Protein AF-A0A967X881-F1 (afdb_monomer)

Solvent-accessible surface area (backbone atoms only — not comparable to full-atom values): 5349 Å² total; per-residue (Å²): 136,89,63,53,62,43,77,44,70,56,95,96,40,73,78,41,50,44,53,34,76,34,79,92,74,33,35,78,50,73,54,66,72,71,40,60,51,51,58,61,81,73,37,93,83,56,82,87,70,42,69,39,71,47,94,89,68,47,78,39,86,37,60,61,69,61,42,51,50,57,51,50,54,54,52,49,55,47,34,76,74,68,51,93,120

Sequence (85 aa):
NGCNVHLGVANNKVYRYVPRRNDAVNETWICDAGRLSYAEIGAPHRLDQALVRGELGVLEDAPLPAALDAAAERLRALLDTHGAG

pLDDT: mean 95.03, std 5.26, range [64.19, 98.12]

Foldseek 3Di:
DPFDWDFDDDPNATDWTAGDADPVHAHRDDDPCVTVCSVVVVDPPDDPFDWDQDPVRDTDGDHPVVNVVVVVVVVVVCCVVPNPD

Mean predicted aligned error: 4.64 Å

Secondary structure (DSSP, 8-state):
----EEEEEETTEEEEEEEPPBTTTTBT---HHHHHGGGGGG-TTS--SEEEE-TTS-EEEE-HHHHHHHHHHHHHHHHHHH---

Nearest PDB structures (foldseek):
  6zjn-assembly1_3  TM=8.271E-01  e=1.830E-03  Thermus thermophilus
  8e9h-assembly1_G  TM=9.019E-01  e=1.107E-02  Mycolicibacterium smegmatis MC2 155
  2jiq-assembly1_A  TM=8.281E-01  e=8.027E-03  Desulfovibrio desulfuricans
  6yj4-assembly1_G  TM=8.560E-01  e=2.903E-02  Yarrowia lipolytica
  6zjy-assembly1_3  TM=8.656E-01  e=2.723E-02  Thermus thermophilus

Radius of gyration: 20.23 Å; Cα contacts (8 Å, |Δi|>4): 94; chains: 1; bounding box: 48×25×47 Å

Structure (mmCIF, N/CA/C/O backbone):
data_AF-A0A967X881-F1
#
_entry.id   AF-A0A967X881-F1
#
loop_
_atom_site.group_PDB
_atom_site.id
_atom_site.type_symbol
_atom_site.label_atom_id
_atom_site.label_alt_id
_atom_site.label_comp_id
_atom_site.label_asym_id
_atom_site.label_entity_id
_atom_site.label_seq_id
_atom_site.pdbx_PDB_ins_code
_atom_site.Cartn_x
_atom_site.Cartn_y
_atom_site.Cartn_z
_atom_site.occupancy
_atom_site.B_iso_or_equiv
_atom_site.auth_seq_id
_atom_site.auth_comp_id
_atom_site.auth_asym_id
_atom_site.auth_atom_id
_atom_site.pdbx_PDB_model_num
ATOM 1 N N . ASN A 1 1 ? -6.230 -1.107 -11.340 1.00 64.19 1 ASN A N 1
ATOM 2 C CA . ASN A 1 1 ? -5.391 -1.491 -12.499 1.00 64.19 1 ASN A CA 1
ATOM 3 C C . ASN A 1 1 ? -4.635 -2.763 -12.162 1.00 64.19 1 ASN A C 1
ATOM 5 O O . ASN A 1 1 ? -3.810 -2.729 -11.264 1.00 64.19 1 ASN A O 1
ATOM 9 N N . GLY A 1 2 ? -4.966 -3.884 -12.806 1.00 90.62 2 GLY A N 1
ATOM 10 C CA . GLY A 1 2 ? -4.402 -5.211 -12.510 1.00 90.62 2 GLY A CA 1
ATOM 11 C C . GLY A 1 2 ? -3.217 -5.598 -13.399 1.00 90.62 2 GLY A C 1
ATOM 12 O O . GLY A 1 2 ? -3.095 -6.763 -13.747 1.00 90.62 2 GLY A O 1
ATOM 13 N N . CYS A 1 3 ? -2.400 -4.635 -13.840 1.00 96.31 3 CYS A N 1
ATOM 14 C CA . CYS A 1 3 ? -1.299 -4.909 -14.768 1.00 96.31 3 CYS A CA 1
ATOM 15 C C . CYS A 1 3 ? -0.175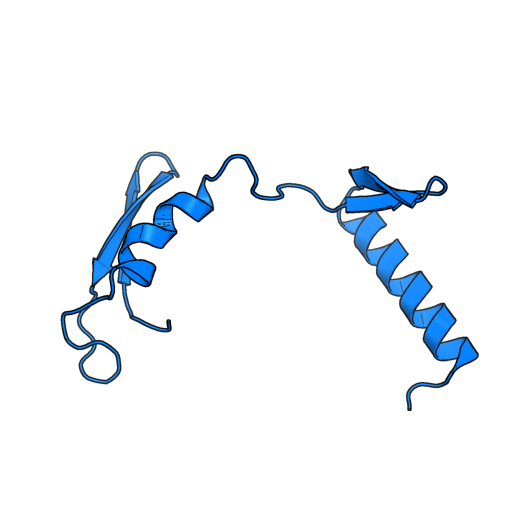 -5.696 -14.084 1.00 96.31 3 CYS A C 1
ATOM 17 O O . CYS A 1 3 ? 0.178 -5.417 -12.937 1.00 96.31 3 CYS A O 1
ATOM 19 N N . ASN A 1 4 ? 0.459 -6.609 -14.818 1.00 97.19 4 ASN A N 1
ATOM 20 C CA . ASN A 1 4 ? 1.616 -7.331 -14.312 1.00 97.19 4 ASN A CA 1
ATOM 21 C C . ASN A 1 4 ? 2.864 -6.447 -14.421 1.00 97.19 4 ASN A C 1
ATOM 23 O O . ASN A 1 4 ? 3.177 -5.909 -15.485 1.00 97.19 4 ASN A O 1
ATOM 27 N N . VAL A 1 5 ? 3.617 -6.329 -13.327 1.00 97.31 5 VAL A N 1
ATOM 28 C CA . VAL A 1 5 ? 4.792 -5.451 -13.240 1.00 97.31 5 VAL A CA 1
ATOM 29 C C . VAL A 1 5 ? 6.001 -6.164 -12.643 1.00 97.31 5 VAL A C 1
ATOM 31 O O . VAL A 1 5 ? 5.862 -7.127 -11.891 1.00 97.31 5 VAL A O 1
ATOM 34 N N . HIS A 1 6 ? 7.194 -5.664 -12.956 1.00 97.56 6 HIS A N 1
ATOM 35 C CA . HIS A 1 6 ? 8.394 -5.902 -12.157 1.00 97.56 6 HIS A CA 1
ATOM 36 C C . HIS A 1 6 ? 8.677 -4.683 -11.277 1.00 97.56 6 HIS A C 1
ATOM 38 O O . HIS A 1 6 ? 8.516 -3.538 -11.713 1.00 97.56 6 HIS A O 1
ATOM 44 N N . LEU A 1 7 ? 9.133 -4.934 -10.049 1.00 97.62 7 LEU A N 1
ATOM 45 C CA . LEU A 1 7 ? 9.513 -3.895 -9.097 1.00 97.62 7 LEU A CA 1
ATOM 46 C C . LEU A 1 7 ? 11.026 -3.680 -9.149 1.00 97.62 7 LEU A C 1
ATOM 48 O O . LEU A 1 7 ? 11.800 -4.620 -8.982 1.00 97.62 7 LEU A O 1
ATOM 52 N N . GLY A 1 8 ? 11.448 -2.431 -9.344 1.00 98.12 8 GLY A N 1
ATOM 53 C CA . GLY A 1 8 ? 12.831 -2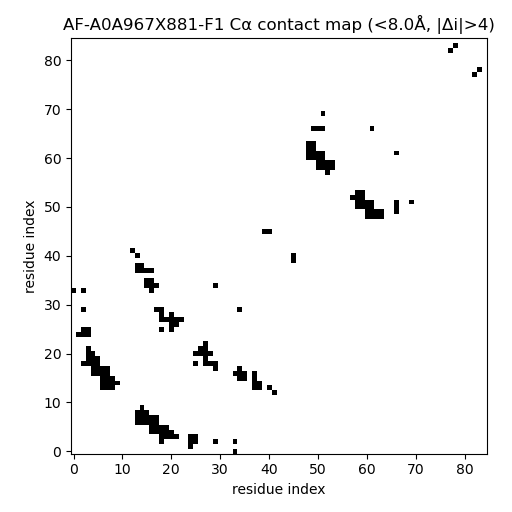.028 -9.103 1.00 98.12 8 GLY A CA 1
ATOM 54 C C . GLY A 1 8 ? 13.013 -1.657 -7.634 1.00 98.12 8 GLY A C 1
ATOM 55 O O . GLY A 1 8 ? 12.458 -0.647 -7.199 1.00 98.12 8 GLY A O 1
ATOM 56 N N . VAL A 1 9 ? 13.779 -2.455 -6.885 1.00 98.12 9 VAL A N 1
ATOM 57 C CA . VAL A 1 9 ? 13.971 -2.299 -5.433 1.00 98.12 9 VAL A CA 1
ATOM 58 C C . VAL A 1 9 ? 15.459 -2.226 -5.095 1.00 98.12 9 VAL A C 1
ATOM 60 O O . VAL A 1 9 ? 16.248 -3.012 -5.613 1.00 98.12 9 VAL A O 1
ATOM 63 N N . ALA A 1 10 ? 15.833 -1.308 -4.205 1.00 98.06 10 ALA A N 1
ATOM 64 C CA . ALA A 1 10 ? 17.151 -1.261 -3.572 1.00 98.06 10 ALA A CA 1
ATOM 65 C C . ALA A 1 10 ? 17.014 -0.701 -2.150 1.00 98.06 10 ALA A C 1
ATOM 67 O O . ALA A 1 10 ? 16.181 0.172 -1.921 1.00 98.06 10 ALA A O 1
ATOM 68 N N . ASN A 1 11 ? 17.803 -1.195 -1.190 1.00 97.38 11 ASN A N 1
ATOM 69 C CA . ASN A 1 11 ? 17.769 -0.746 0.215 1.00 97.38 11 ASN A CA 1
ATOM 70 C C . ASN A 1 11 ? 16.352 -0.707 0.818 1.00 97.38 11 ASN A C 1
ATOM 72 O O . ASN A 1 11 ? 15.969 0.263 1.466 1.00 97.38 11 ASN A O 1
ATOM 76 N N . ASN A 1 12 ? 15.552 -1.745 0.547 1.00 95.88 12 ASN A N 1
ATOM 77 C CA . ASN A 1 12 ? 14.151 -1.844 0.970 1.00 95.88 12 ASN A CA 1
ATOM 78 C C . ASN A 1 12 ? 13.243 -0.686 0.489 1.00 95.88 12 ASN A C 1
ATOM 80 O O . ASN A 1 12 ? 12.171 -0.455 1.041 1.00 95.88 12 ASN A O 1
ATOM 84 N N . LYS A 1 13 ? 13.656 0.039 -0.558 1.00 96.81 13 LYS A N 1
ATOM 85 C CA . LYS A 1 13 ? 12.899 1.122 -1.189 1.00 96.81 13 LYS A CA 1
ATOM 86 C C . LYS A 1 13 ? 12.546 0.760 -2.626 1.00 96.81 13 LYS A C 1
ATOM 88 O O . LYS A 1 13 ? 13.393 0.315 -3.401 1.00 96.81 13 LYS A O 1
ATOM 93 N N . VAL A 1 14 ? 11.285 0.985 -2.989 1.00 97.69 14 VAL A N 1
ATOM 94 C CA . VAL A 1 14 ? 10.782 0.827 -4.358 1.00 97.69 14 VAL A CA 1
ATOM 95 C C . VAL A 1 14 ? 11.053 2.111 -5.142 1.00 97.69 14 VAL A C 1
ATOM 97 O O . VAL A 1 14 ? 10.680 3.197 -4.706 1.00 97.69 14 VAL A O 1
ATOM 100 N N . TYR A 1 15 ? 11.694 1.988 -6.304 1.00 97.50 15 TYR A N 1
ATOM 101 C CA . TYR A 1 15 ? 12.068 3.132 -7.147 1.00 97.50 15 TYR A CA 1
ATOM 102 C C . TYR A 1 15 ? 11.226 3.275 -8.407 1.00 97.50 15 TYR A C 1
ATOM 104 O O . TYR A 1 15 ? 11.155 4.367 -8.960 1.00 97.50 15 TYR A O 1
ATOM 112 N N . ARG A 1 16 ? 10.667 2.174 -8.917 1.00 97.56 16 ARG A N 1
ATOM 113 C CA . ARG A 1 16 ? 9.877 2.176 -10.151 1.00 97.56 16 ARG A CA 1
ATOM 114 C C . ARG A 1 16 ? 9.114 0.876 -10.344 1.00 97.56 16 ARG A C 1
ATOM 116 O O . ARG A 1 16 ? 9.555 -0.185 -9.891 1.00 97.56 16 ARG A O 1
ATOM 123 N N . TYR A 1 17 ? 8.059 0.968 -11.143 1.00 97.75 17 TYR A N 1
ATOM 124 C CA . TYR A 1 17 ? 7.411 -0.171 -11.780 1.00 97.75 17 TYR A CA 1
ATOM 125 C C . TYR A 1 17 ? 7.717 -0.185 -13.276 1.00 97.75 17 TYR A C 1
ATOM 127 O O . TYR A 1 17 ? 7.733 0.858 -13.933 1.00 97.75 17 TYR A O 1
ATOM 135 N N . VAL A 1 18 ? 7.958 -1.374 -13.824 1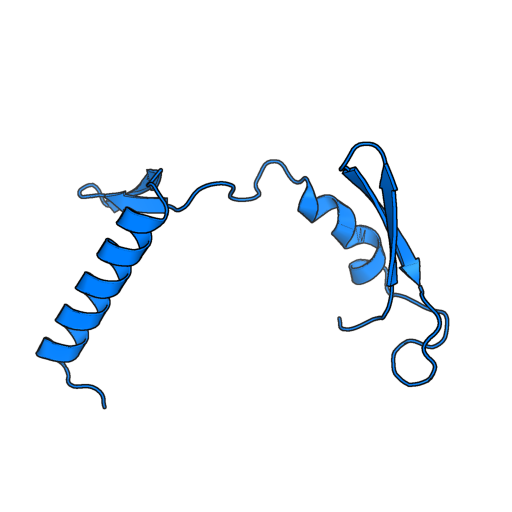.00 97.06 18 VAL A N 1
ATOM 136 C CA . VAL A 1 18 ? 8.098 -1.590 -15.271 1.00 97.06 18 VAL A CA 1
ATOM 137 C C . VAL A 1 18 ? 7.135 -2.686 -15.724 1.00 97.06 18 VAL A C 1
ATOM 139 O O . VAL A 1 18 ? 6.872 -3.601 -14.939 1.00 97.06 18 VAL A O 1
ATOM 142 N N . PRO A 1 19 ? 6.595 -2.616 -16.956 1.00 97.06 19 PRO A N 1
ATOM 143 C CA . PRO A 1 19 ? 5.689 -3.645 -17.450 1.00 97.06 19 PRO A CA 1
ATOM 144 C C . PRO A 1 19 ? 6.391 -5.004 -17.455 1.00 97.06 19 PRO A C 1
ATOM 146 O O . PRO A 1 19 ? 7.483 -5.150 -18.005 1.00 97.06 19 PRO A O 1
ATOM 149 N N . ARG A 1 20 ? 5.751 -6.008 -16.856 1.00 97.00 20 ARG A N 1
ATOM 150 C CA . ARG A 1 20 ? 6.064 -7.414 -17.116 1.00 97.00 20 ARG A CA 1
ATOM 151 C C . ARG A 1 20 ? 5.176 -7.858 -18.265 1.00 97.00 20 ARG A C 1
ATOM 153 O O . ARG A 1 20 ? 3.966 -7.640 -18.199 1.00 97.00 20 ARG A O 1
ATOM 160 N N . ARG A 1 21 ? 5.751 -8.520 -19.274 1.00 96.25 21 ARG A N 1
ATOM 161 C CA . ARG A 1 21 ? 4.951 -8.992 -20.403 1.00 96.25 21 ARG A CA 1
ATOM 162 C C . ARG A 1 21 ? 3.884 -9.987 -19.941 1.00 96.25 21 ARG A C 1
ATOM 164 O O . ARG A 1 21 ? 4.202 -10.971 -19.267 1.00 96.25 21 ARG A O 1
ATOM 171 N N . ASN A 1 22 ? 2.630 -9.710 -20.277 1.00 96.88 22 ASN A N 1
ATOM 172 C CA . ASN A 1 22 ? 1.511 -10.626 -20.093 1.00 96.88 22 ASN A CA 1
ATOM 173 C C . ASN A 1 22 ? 0.426 -10.320 -21.127 1.00 96.88 22 ASN A C 1
ATOM 175 O O . ASN A 1 22 ? -0.405 -9.438 -20.918 1.00 96.88 22 ASN A O 1
ATOM 179 N N . ASP A 1 23 ? 0.428 -11.078 -22.217 1.00 96.19 23 ASP A N 1
ATOM 180 C CA . ASP A 1 23 ? -0.456 -10.859 -23.365 1.00 96.19 23 ASP A CA 1
ATOM 181 C C . ASP A 1 23 ? -1.945 -11.058 -23.015 1.00 96.19 23 ASP A C 1
ATOM 183 O O . ASP A 1 23 ? -2.806 -10.506 -23.685 1.00 96.19 23 ASP A O 1
ATOM 187 N N . ALA A 1 24 ? -2.264 -11.759 -21.919 1.00 97.19 24 ALA A N 1
ATOM 188 C CA . ALA A 1 24 ? -3.639 -11.904 -21.433 1.00 97.19 24 ALA A CA 1
ATOM 189 C C . ALA A 1 24 ? -4.135 -10.716 -20.579 1.00 97.19 24 ALA A C 1
ATOM 191 O O . ALA A 1 24 ? -5.301 -10.697 -20.193 1.00 97.19 24 ALA A O 1
ATOM 192 N N . VAL A 1 25 ? -3.264 -9.761 -20.222 1.00 96.00 25 VAL A N 1
ATOM 193 C CA . VAL A 1 25 ? -3.590 -8.673 -19.278 1.00 96.00 25 VAL A CA 1
ATOM 194 C C . VAL A 1 25 ? -3.136 -7.302 -19.771 1.00 96.00 25 VAL A C 1
ATOM 196 O O . VAL A 1 25 ? -3.942 -6.380 -19.845 1.00 96.00 25 VAL A O 1
ATOM 199 N N . ASN A 1 26 ? -1.841 -7.127 -20.033 1.00 95.50 26 ASN A N 1
ATOM 200 C CA . ASN A 1 26 ? -1.247 -5.814 -20.297 1.00 95.50 26 ASN A CA 1
ATOM 201 C C . ASN A 1 26 ? -0.238 -5.811 -21.454 1.00 95.50 26 ASN A C 1
ATOM 203 O O . ASN A 1 26 ? 0.431 -4.800 -21.659 1.00 95.50 26 ASN A O 1
ATOM 207 N N . GLU A 1 27 ? -0.118 -6.924 -22.186 1.00 93.81 27 GLU A N 1
ATOM 208 C CA . GLU A 1 27 ? 0.857 -7.132 -23.261 1.00 93.81 27 GLU A CA 1
ATOM 209 C C . GLU A 1 27 ? 2.238 -6.645 -22.825 1.00 93.81 27 GLU A C 1
ATOM 211 O O . GLU A 1 27 ? 2.825 -7.242 -21.930 1.00 93.81 27 GLU A O 1
ATOM 216 N N . THR A 1 28 ? 2.741 -5.545 -23.387 1.00 94.75 28 THR A N 1
ATOM 217 C CA . THR A 1 28 ? 4.044 -4.950 -23.053 1.00 94.75 28 THR A CA 1
ATOM 218 C C . THR A 1 28 ? 3.945 -3.582 -22.362 1.00 94.75 28 THR A C 1
ATOM 220 O O . THR A 1 28 ? 4.970 -2.933 -22.146 1.00 94.75 28 THR A O 1
ATOM 223 N N . TRP A 1 29 ? 2.744 -3.133 -21.976 1.00 96.12 29 TRP A N 1
ATOM 224 C CA . TRP A 1 29 ? 2.480 -1.758 -21.535 1.00 96.12 29 TRP A CA 1
ATOM 225 C C . TRP A 1 29 ? 1.954 -1.650 -20.091 1.00 96.12 29 TRP A C 1
ATOM 227 O O . TRP A 1 29 ? 1.442 -2.608 -19.517 1.00 96.12 29 TRP A O 1
ATOM 237 N N . ILE A 1 30 ? 2.085 -0.454 -19.502 1.00 97.12 30 ILE A N 1
ATOM 238 C CA . ILE A 1 30 ? 1.386 -0.004 -18.284 1.00 97.12 30 ILE A CA 1
ATOM 239 C C . ILE A 1 30 ? 1.018 1.477 -18.424 1.00 97.12 30 ILE A C 1
ATOM 241 O O . ILE A 1 30 ? 1.804 2.257 -18.962 1.00 97.12 30 ILE A O 1
ATOM 245 N N . CYS A 1 31 ? -0.155 1.865 -17.918 1.00 96.12 31 CYS A N 1
ATOM 246 C CA . CYS A 1 31 ? -0.601 3.262 -17.894 1.00 96.12 31 CYS A CA 1
ATOM 247 C C . CYS A 1 31 ? 0.200 4.119 -16.902 1.00 96.12 31 CYS A C 1
ATOM 249 O O . CYS A 1 31 ? 0.800 3.593 -15.962 1.00 96.12 31 CYS A O 1
ATOM 251 N N . ASP A 1 32 ? 0.144 5.440 -17.063 1.00 96.38 32 ASP A N 1
ATOM 252 C CA . ASP A 1 32 ? 0.860 6.386 -16.199 1.00 96.38 32 ASP A CA 1
ATOM 253 C C . ASP A 1 32 ? 0.424 6.291 -14.741 1.00 96.38 32 ASP A C 1
ATOM 255 O O . ASP A 1 32 ? 1.272 6.227 -13.856 1.00 96.38 32 ASP A O 1
ATOM 259 N N . ALA A 1 33 ? -0.881 6.161 -14.485 1.00 95.62 33 ALA A N 1
ATOM 260 C CA . ALA A 1 33 ? -1.396 5.954 -13.133 1.00 95.62 33 ALA A CA 1
ATOM 261 C C . ALA A 1 33 ? -0.761 4.722 -12.466 1.00 95.62 33 ALA A C 1
ATOM 263 O O . ALA A 1 33 ? -0.337 4.786 -11.319 1.00 95.62 33 ALA A O 1
ATOM 264 N N . GLY A 1 34 ? -0.645 3.609 -13.201 1.00 95.56 34 GLY A N 1
ATOM 265 C CA . GLY A 1 34 ? 0.012 2.400 -12.706 1.00 95.56 34 GLY A CA 1
ATOM 266 C C . GLY A 1 34 ? 1.530 2.533 -12.615 1.00 95.56 34 GLY A C 1
ATOM 267 O O . GLY A 1 34 ? 2.127 1.923 -11.746 1.00 95.56 34 GLY A O 1
ATOM 268 N N . ARG A 1 35 ? 2.172 3.315 -13.487 1.00 96.31 35 ARG A N 1
ATOM 269 C CA . ARG A 1 35 ? 3.628 3.517 -13.501 1.00 96.31 35 ARG A CA 1
ATOM 270 C C . ARG A 1 35 ? 4.100 4.432 -12.377 1.00 96.31 35 ARG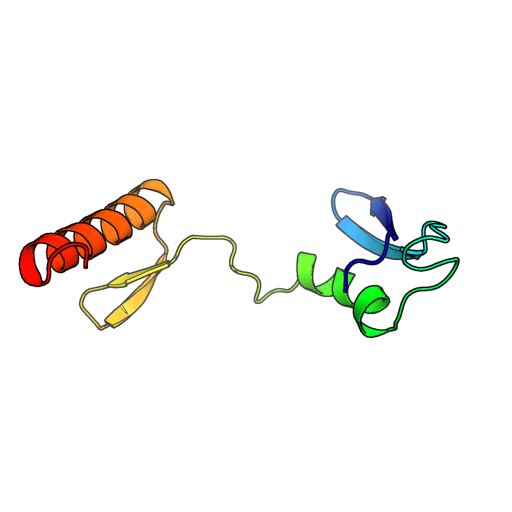 A C 1
ATOM 272 O O . ARG A 1 35 ? 5.180 4.199 -11.844 1.00 96.31 35 ARG A O 1
ATOM 279 N N . LEU A 1 36 ? 3.322 5.462 -12.053 1.00 96.19 36 LEU A N 1
ATOM 280 C CA . LEU A 1 36 ? 3.682 6.524 -11.112 1.00 96.19 36 LEU A CA 1
ATOM 281 C C . LEU A 1 36 ? 3.235 6.233 -9.673 1.00 96.19 36 LEU A C 1
ATOM 283 O O . LEU A 1 36 ? 3.775 6.827 -8.745 1.00 96.19 36 LEU A O 1
ATOM 287 N N . SER A 1 37 ? 2.328 5.274 -9.456 1.00 95.75 37 SER A N 1
ATOM 288 C CA . SER A 1 37 ? 1.803 4.964 -8.118 1.00 95.75 37 SER A CA 1
ATOM 289 C C . SER A 1 37 ? 2.820 4.348 -7.150 1.00 95.75 37 SER A C 1
ATOM 291 O O . SER A 1 37 ? 2.507 4.182 -5.976 1.00 95.75 37 SER A O 1
ATOM 293 N N . TYR A 1 38 ? 4.038 4.004 -7.592 1.00 95.94 38 TYR A N 1
ATOM 294 C CA . TYR A 1 38 ? 5.063 3.438 -6.701 1.00 95.94 38 TYR A CA 1
ATOM 295 C C . TYR A 1 38 ? 5.460 4.388 -5.567 1.00 95.94 38 TYR A C 1
ATOM 297 O O . TYR A 1 38 ? 5.881 3.924 -4.507 1.00 95.94 38 TYR A O 1
ATOM 305 N N . ALA A 1 39 ? 5.336 5.701 -5.790 1.00 95.06 39 ALA A N 1
ATOM 306 C CA . ALA A 1 39 ? 5.685 6.718 -4.807 1.00 95.06 39 ALA A CA 1
ATOM 307 C C . ALA A 1 39 ? 4.812 6.626 -3.543 1.00 95.06 39 ALA A C 1
ATOM 309 O O . ALA A 1 39 ? 5.311 6.874 -2.446 1.00 95.06 39 ALA A O 1
ATOM 310 N N . GLU A 1 40 ? 3.561 6.175 -3.680 1.00 95.69 40 GLU A N 1
ATOM 311 C CA . GLU A 1 40 ? 2.599 6.065 -2.575 1.00 95.69 40 GLU A CA 1
ATOM 312 C C . GLU A 1 40 ? 3.021 5.052 -1.501 1.00 95.69 40 GLU A C 1
ATOM 314 O O . GLU A 1 40 ? 2.644 5.177 -0.339 1.00 95.69 40 GLU A O 1
ATOM 319 N N . ILE A 1 41 ? 3.870 4.072 -1.844 1.00 95.50 41 ILE A N 1
ATOM 320 C CA . ILE A 1 41 ? 4.417 3.117 -0.864 1.00 95.50 41 ILE A CA 1
ATOM 321 C C . ILE A 1 41 ? 5.212 3.841 0.231 1.00 95.50 41 ILE A C 1
ATOM 323 O O . ILE A 1 41 ? 5.169 3.434 1.391 1.00 95.50 41 ILE A O 1
ATOM 327 N N . GLY A 1 42 ? 5.949 4.889 -0.144 1.00 93.50 42 GLY A N 1
ATOM 328 C CA . GLY A 1 42 ? 6.802 5.667 0.755 1.00 93.50 42 GLY A CA 1
ATOM 329 C C . GLY A 1 42 ? 6.265 7.064 1.048 1.00 93.50 42 GLY A C 1
ATOM 330 O O . GLY A 1 42 ? 7.046 7.925 1.451 1.00 93.50 42 GLY A O 1
ATOM 331 N N . ALA A 1 43 ? 4.982 7.3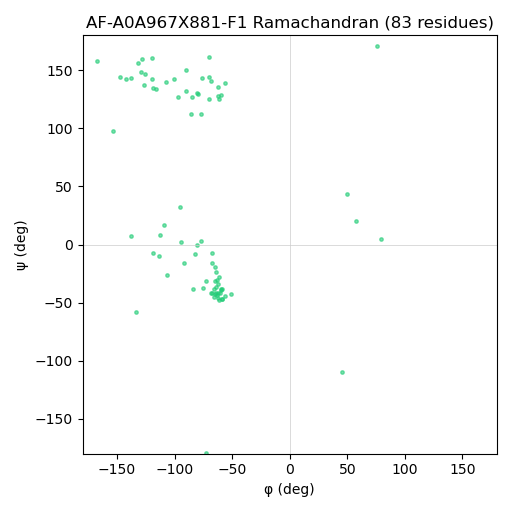23 0.784 1.00 95.75 43 ALA A N 1
ATOM 332 C CA . ALA A 1 43 ? 4.412 8.643 0.986 1.00 95.75 43 ALA A CA 1
ATOM 333 C C . ALA A 1 43 ? 4.340 8.999 2.484 1.00 95.75 43 ALA A C 1
ATOM 335 O O . ALA A 1 43 ? 3.971 8.150 3.296 1.00 95.75 43 ALA A O 1
ATOM 336 N N . PRO A 1 44 ? 4.632 10.258 2.867 1.00 95.12 44 PRO A N 1
ATOM 337 C CA . PRO A 1 44 ? 4.672 10.676 4.272 1.00 95.12 44 PRO A CA 1
ATOM 338 C C . PRO A 1 44 ? 3.300 10.659 4.959 1.00 95.12 44 PRO A C 1
ATOM 340 O O . PRO A 1 44 ? 3.227 10.720 6.177 1.00 95.12 44 PRO A O 1
ATOM 343 N N . HIS A 1 45 ? 2.215 10.597 4.184 1.00 94.06 45 HIS A N 1
ATOM 344 C CA . HIS A 1 45 ? 0.844 10.545 4.688 1.00 94.06 45 HIS A CA 1
ATOM 345 C C . HIS A 1 45 ? 0.305 9.108 4.811 1.00 94.06 45 HIS A C 1
ATOM 347 O O . HIS A 1 45 ? -0.865 8.913 5.141 1.00 94.06 45 HIS A O 1
ATOM 353 N N . ARG A 1 46 ? 1.121 8.092 4.497 1.00 95.38 46 ARG A N 1
ATOM 354 C CA . ARG A 1 46 ? 0.726 6.690 4.621 1.00 95.38 46 ARG A CA 1
ATOM 355 C C . ARG A 1 46 ? 0.610 6.334 6.101 1.00 95.38 46 ARG A C 1
ATOM 357 O O . ARG A 1 46 ? 1.576 6.477 6.839 1.00 95.38 46 ARG A O 1
ATOM 364 N N . LEU A 1 47 ? -0.551 5.820 6.502 1.00 94.75 47 LEU A N 1
ATOM 365 C CA . LEU A 1 47 ? -0.752 5.300 7.853 1.00 94.75 47 LEU A CA 1
ATOM 366 C C . LEU A 1 47 ? 0.191 4.120 8.110 1.00 94.75 47 LEU A C 1
ATOM 368 O O . LEU A 1 47 ? 0.230 3.162 7.330 1.00 94.75 47 LEU A O 1
ATOM 372 N N . ASP A 1 48 ? 0.934 4.196 9.206 1.00 94.50 48 ASP A N 1
ATOM 373 C CA . ASP A 1 48 ? 1.861 3.169 9.679 1.00 94.50 48 ASP A CA 1
ATOM 374 C C . ASP A 1 48 ? 1.423 2.530 11.008 1.00 94.50 48 ASP A C 1
ATOM 376 O O . ASP A 1 48 ? 1.967 1.492 11.389 1.00 94.50 48 ASP A O 1
ATOM 380 N N . GLN A 1 49 ? 0.404 3.091 11.664 1.00 95.06 49 GLN A N 1
ATOM 381 C CA . GLN A 1 49 ? -0.232 2.576 12.875 1.00 95.06 49 GLN A CA 1
ATOM 382 C C . GLN A 1 49 ? -1.754 2.484 12.717 1.00 95.06 49 GLN A C 1
ATOM 384 O O . GLN A 1 49 ? -2.362 3.125 11.854 1.00 95.06 49 GLN A O 1
ATOM 389 N N . ALA A 1 50 ? -2.377 1.658 13.558 1.00 97.25 50 ALA A N 1
ATOM 390 C CA . ALA A 1 50 ? -3.828 1.634 13.675 1.00 97.25 50 ALA A CA 1
ATOM 391 C C . ALA A 1 50 ? -4.300 2.850 14.479 1.00 97.25 50 ALA A C 1
ATOM 393 O O . ALA A 1 50 ? -3.652 3.248 15.444 1.00 97.25 50 ALA A O 1
ATOM 394 N N . LEU A 1 51 ? -5.449 3.407 14.094 1.00 96.75 51 LEU A N 1
ATOM 395 C CA . LEU A 1 51 ? -6.060 4.548 14.769 1.00 96.75 51 LEU A CA 1
ATOM 396 C C . LEU A 1 51 ? -7.432 4.160 15.313 1.00 96.75 51 LEU A C 1
ATOM 398 O O . LEU A 1 51 ? -8.245 3.573 14.593 1.00 96.75 51 LEU A O 1
ATOM 402 N N . VAL A 1 52 ? -7.718 4.534 16.556 1.00 96.81 52 VAL A N 1
ATOM 403 C CA .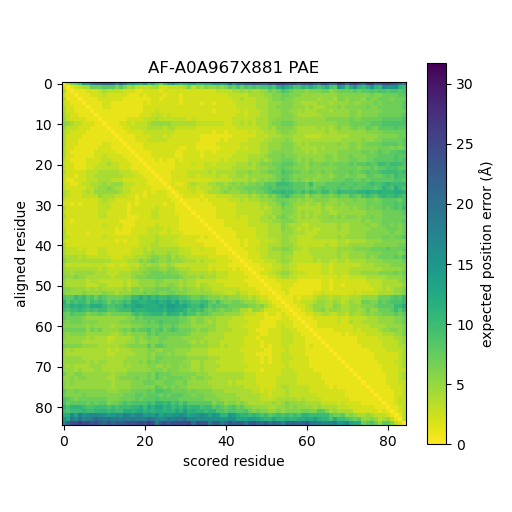 VAL A 1 52 ? -9.030 4.349 17.187 1.00 96.81 52 VAL A CA 1
ATOM 404 C C . VAL A 1 52 ? -9.590 5.711 17.571 1.00 96.81 52 VAL A C 1
ATOM 406 O O . VAL A 1 52 ? -8.863 6.617 17.966 1.00 96.81 52 VAL A O 1
ATOM 409 N N . ARG A 1 53 ? -10.907 5.882 17.422 1.00 95.56 53 ARG A N 1
ATOM 410 C CA . ARG A 1 53 ? -11.575 7.117 17.834 1.00 95.56 53 ARG A CA 1
ATOM 411 C C . ARG A 1 53 ? -11.754 7.129 19.351 1.00 95.56 53 ARG A C 1
ATOM 413 O O . ARG A 1 53 ? -12.553 6.330 19.850 1.00 95.56 53 ARG A O 1
ATOM 420 N N . GLY A 1 54 ? -11.043 8.031 20.021 1.00 90.81 54 GLY A N 1
ATOM 421 C CA . GLY A 1 54 ? -11.111 8.256 21.463 1.00 90.81 54 GLY A CA 1
ATOM 422 C C . GLY A 1 54 ? -12.402 8.951 21.906 1.00 90.81 54 GLY A C 1
ATOM 423 O O . GLY A 1 54 ? -13.270 9.284 21.093 1.00 90.81 54 GLY A O 1
ATOM 424 N N . GLU A 1 5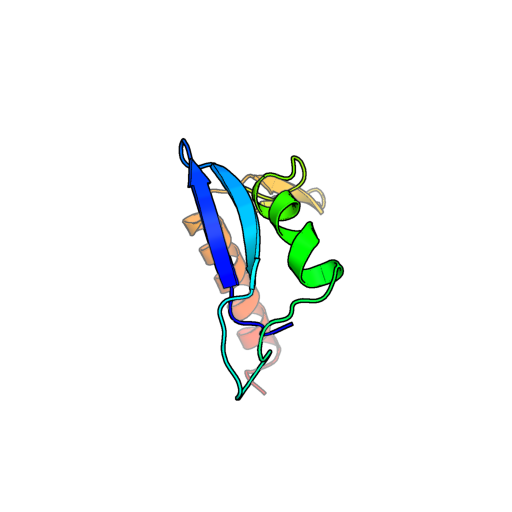5 ? -12.522 9.190 23.212 1.00 89.00 55 GLU A N 1
ATOM 425 C CA . GLU A 1 55 ? -13.731 9.746 23.845 1.00 89.00 55 GLU A CA 1
ATOM 426 C C . GLU A 1 55 ? -14.076 11.156 23.350 1.00 89.00 55 GLU A C 1
ATOM 428 O O . GLU A 1 55 ? -15.244 11.493 23.174 1.00 89.00 55 GLU A O 1
ATOM 433 N N . LEU A 1 56 ? -13.056 11.963 23.043 1.00 92.31 56 LEU A N 1
ATOM 434 C CA . LEU A 1 56 ? -13.213 13.311 22.486 1.00 92.31 56 LEU A CA 1
ATOM 435 C C . LEU A 1 56 ? -13.553 13.306 20.985 1.00 92.31 56 LEU A C 1
ATOM 437 O O . LEU A 1 56 ? -13.634 14.361 20.358 1.00 92.31 56 LEU A O 1
ATOM 441 N N . GLY A 1 57 ? -13.726 12.127 20.380 1.00 93.19 57 GLY A N 1
ATOM 442 C CA . GLY A 1 57 ? -14.066 11.977 18.969 1.00 93.19 57 GLY A CA 1
ATOM 443 C C . GLY A 1 57 ? -12.883 12.127 18.009 1.00 93.19 57 GLY A C 1
ATOM 444 O O . GLY A 1 57 ? -13.092 12.060 16.796 1.00 93.19 57 GLY A O 1
ATOM 445 N N . VAL A 1 58 ? -11.658 12.285 18.508 1.00 96.06 58 VAL A N 1
ATOM 446 C CA . VAL A 1 58 ? -10.428 12.398 17.705 1.00 96.06 58 VAL A CA 1
ATOM 447 C C . VAL A 1 58 ? -9.821 11.009 17.466 1.00 96.06 58 VAL A C 1
ATOM 449 O O . VAL A 1 58 ? -10.047 10.089 18.248 1.00 96.06 58 VAL A O 1
ATOM 452 N N . LEU A 1 59 ? -9.126 10.828 16.338 1.00 95.56 59 LEU A N 1
ATOM 453 C CA . LEU A 1 59 ? -8.377 9.602 16.056 1.00 95.56 59 LEU A CA 1
ATOM 454 C C . LEU A 1 59 ? -7.034 9.636 16.783 1.00 95.56 59 LEU A C 1
ATOM 456 O O . LEU A 1 59 ? -6.296 10.611 16.658 1.00 95.56 59 LEU A O 1
ATOM 460 N N . GLU A 1 60 ? -6.732 8.560 17.494 1.00 95.50 60 GLU A N 1
ATOM 461 C CA . GLU A 1 60 ? -5.524 8.401 18.297 1.00 95.50 60 GLU A CA 1
ATOM 462 C C . GLU A 1 60 ? -4.837 7.081 17.945 1.00 95.50 60 GLU A C 1
ATOM 464 O O . GLU A 1 60 ? -5.504 6.106 17.581 1.00 95.50 60 GLU A O 1
ATOM 469 N N . ASP A 1 61 ? -3.509 7.055 18.053 1.00 96.25 61 ASP A N 1
ATOM 470 C CA . ASP A 1 61 ? -2.706 5.860 17.801 1.00 96.25 61 ASP A CA 1
ATOM 471 C C . ASP A 1 61 ? -3.059 4.747 18.790 1.00 96.25 61 ASP A C 1
ATOM 473 O O . ASP A 1 61 ? -3.151 4.960 20.000 1.00 96.25 61 ASP A O 1
ATOM 477 N N . ALA A 1 62 ? -3.208 3.529 18.274 1.00 96.06 62 ALA A N 1
ATOM 478 C CA . ALA A 1 62 ? -3.493 2.352 19.075 1.00 96.06 62 ALA A CA 1
ATOM 479 C C . ALA A 1 62 ? -2.672 1.145 18.598 1.00 96.06 62 ALA A C 1
ATOM 481 O O . ALA A 1 62 ? -2.510 0.932 17.392 1.00 96.06 62 ALA A O 1
ATOM 482 N N . PRO A 1 63 ? -2.206 0.281 19.520 1.00 96.44 63 PRO A N 1
ATOM 483 C CA . PRO A 1 63 ? -1.680 -1.024 19.150 1.00 96.44 63 PRO A CA 1
ATOM 484 C C . PRO A 1 63 ? -2.720 -1.816 18.351 1.00 96.44 63 PRO A C 1
ATOM 486 O O . PRO A 1 63 ? -3.897 -1.847 18.714 1.00 96.44 63 PRO A O 1
ATOM 489 N N . LEU A 1 64 ? -2.279 -2.512 17.298 1.00 97.00 64 LEU A N 1
ATOM 490 C CA . LEU A 1 64 ? -3.177 -3.266 16.418 1.00 97.00 64 LEU A CA 1
ATOM 491 C C . LEU A 1 64 ? -4.132 -4.222 17.169 1.00 97.00 64 LEU A C 1
ATOM 493 O O . LEU A 1 64 ? -5.311 -4.223 16.822 1.00 97.00 64 LEU A O 1
ATOM 497 N N . PRO A 1 65 ? -3.709 -4.985 18.204 1.00 97.75 65 PRO A N 1
ATOM 498 C CA . PRO A 1 65 ? -4.636 -5.824 18.969 1.00 97.75 65 PRO A CA 1
ATOM 499 C C . PRO A 1 65 ? -5.770 -5.027 19.626 1.00 97.75 65 PRO A C 1
ATOM 501 O O . PRO A 1 65 ? -6.932 -5.360 19.433 1.00 97.75 65 PRO A O 1
ATOM 504 N N . ALA A 1 66 ? -5.450 -3.913 20.294 1.00 96.19 66 ALA A N 1
ATOM 505 C CA . ALA A 1 66 ? -6.449 -3.060 20.937 1.00 96.19 66 ALA A CA 1
ATOM 506 C C . ALA A 1 66 ? -7.411 -2.426 19.915 1.00 96.19 66 ALA A C 1
ATOM 508 O O . ALA A 1 66 ? -8.607 -2.308 20.174 1.00 96.19 66 ALA A O 1
ATOM 509 N N . ALA A 1 67 ? -6.912 -2.056 18.730 1.00 97.44 67 ALA A N 1
ATOM 510 C CA . ALA A 1 67 ? -7.749 -1.538 17.650 1.00 97.44 67 ALA A CA 1
ATOM 511 C C . ALA A 1 67 ? -8.720 -2.595 17.096 1.00 97.44 67 ALA A C 1
ATOM 513 O O . ALA A 1 67 ? -9.872 -2.280 16.791 1.00 97.44 67 ALA A O 1
ATOM 514 N N . LEU A 1 68 ? -8.271 -3.849 16.983 1.00 98.06 68 LEU A N 1
ATOM 515 C CA . LEU A 1 68 ? -9.113 -4.970 16.565 1.00 98.06 68 LEU A CA 1
ATOM 516 C C . LEU A 1 68 ? -10.164 -5.316 17.625 1.00 98.06 68 LEU A C 1
ATOM 518 O O . LEU A 1 68 ? -11.322 -5.524 17.263 1.00 98.06 68 LEU A O 1
ATOM 522 N N . ASP A 1 69 ? -9.792 -5.320 18.906 1.00 97.62 69 ASP A N 1
ATOM 523 C CA . ASP A 1 69 ? -10.722 -5.551 20.015 1.00 97.62 69 ASP A CA 1
ATOM 524 C C . ASP A 1 69 ? -11.809 -4.470 20.046 1.00 97.62 69 ASP A C 1
ATOM 526 O O . ASP A 1 69 ? -12.998 -4.788 20.021 1.00 97.62 69 ASP A O 1
ATOM 530 N N . ALA A 1 70 ? -11.419 -3.195 19.948 1.00 96.00 70 ALA A N 1
ATOM 531 C CA . ALA A 1 70 ? -12.356 -2.075 19.892 1.00 96.00 70 ALA A CA 1
ATOM 532 C C . ALA A 1 70 ? -13.315 -2.165 18.689 1.00 96.00 70 ALA A C 1
ATOM 534 O O . ALA A 1 70 ? -14.504 -1.853 18.805 1.00 96.00 70 ALA A O 1
ATOM 535 N N . ALA A 1 71 ? -12.824 -2.594 17.520 1.00 96.38 71 ALA A N 1
ATOM 536 C CA . ALA A 1 71 ? -13.670 -2.817 16.350 1.00 96.38 71 ALA A CA 1
ATOM 537 C C . ALA A 1 71 ? -14.652 -3.980 16.576 1.00 96.38 71 ALA A C 1
ATOM 539 O O . ALA A 1 71 ? -15.842 -3.849 16.280 1.00 96.38 71 ALA A O 1
ATOM 540 N N . ALA A 1 72 ? -14.179 -5.099 17.131 1.00 97.56 72 ALA A N 1
ATOM 541 C CA . ALA A 1 72 ? -14.992 -6.280 17.397 1.00 97.56 72 ALA A CA 1
ATOM 542 C C . ALA A 1 72 ? -16.082 -6.017 18.445 1.00 97.56 72 ALA A C 1
ATOM 544 O O . ALA A 1 72 ? -17.222 -6.434 18.252 1.00 97.56 72 ALA A O 1
ATOM 545 N N . GLU A 1 73 ? -15.764 -5.309 19.529 1.00 96.38 73 GLU A N 1
ATOM 546 C CA . GLU A 1 73 ? -16.727 -4.917 20.564 1.00 96.38 73 GLU A CA 1
ATOM 547 C C . GLU A 1 73 ? -17.864 -4.071 19.990 1.00 96.38 73 GLU A C 1
ATOM 549 O O . GLU A 1 73 ? -19.036 -4.373 20.216 1.00 96.38 73 GLU A O 1
ATOM 554 N N . ARG A 1 74 ? -17.536 -3.060 19.175 1.00 94.38 74 ARG A N 1
ATOM 555 C CA . ARG A 1 74 ? -18.545 -2.207 18.531 1.00 94.38 74 ARG A CA 1
ATOM 556 C C . ARG A 1 74 ? -19.428 -2.992 17.566 1.00 94.38 74 ARG A C 1
ATOM 558 O O . ARG A 1 74 ? -20.639 -2.791 17.553 1.00 94.38 74 AR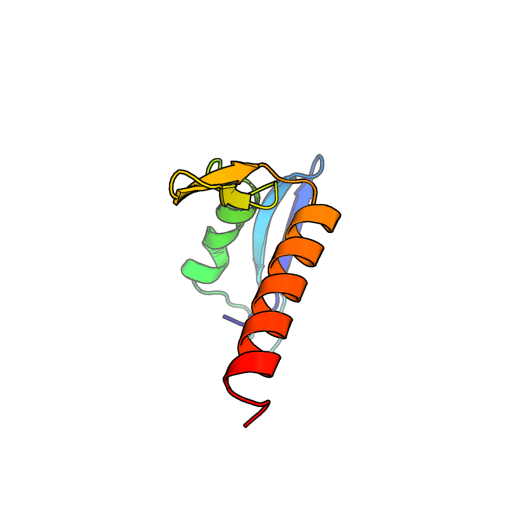G A O 1
ATOM 565 N N . LEU A 1 75 ? -18.841 -3.894 16.778 1.00 96.06 75 LEU A N 1
ATOM 566 C CA . LEU A 1 75 ? -19.603 -4.760 15.878 1.00 96.06 75 LEU A CA 1
ATOM 567 C C . LEU A 1 75 ? -20.543 -5.693 16.653 1.00 96.06 75 LEU A C 1
ATOM 569 O O . LEU A 1 75 ? -21.704 -5.814 16.277 1.00 96.06 75 LEU A O 1
ATOM 573 N N . ARG A 1 76 ? -20.083 -6.307 17.751 1.00 97.12 76 ARG A N 1
ATOM 574 C CA . ARG A 1 76 ? -20.923 -7.162 18.608 1.00 97.12 76 ARG A CA 1
ATOM 575 C C . ARG A 1 76 ? -22.073 -6.383 19.238 1.00 97.12 76 ARG A C 1
ATOM 577 O O . ARG A 1 76 ? -23.207 -6.824 19.131 1.00 97.12 76 ARG A O 1
ATOM 584 N N . ALA A 1 77 ? -21.815 -5.196 19.784 1.00 95.50 77 ALA A N 1
ATOM 585 C CA . ALA A 1 77 ? -22.866 -4.356 20.358 1.00 95.50 77 ALA A CA 1
ATOM 586 C C . ALA A 1 77 ? -23.954 -3.986 19.330 1.00 95.50 77 ALA A C 1
ATOM 588 O O . ALA A 1 77 ? -25.145 -3.974 19.647 1.00 95.50 77 ALA A O 1
ATOM 589 N N . LEU A 1 78 ? -23.561 -3.716 18.079 1.00 95.88 78 LEU A N 1
ATOM 590 C CA . LEU A 1 78 ? -24.507 -3.471 16.988 1.00 95.88 78 LEU A CA 1
ATOM 591 C C . LEU A 1 78 ? -25.311 -4.726 16.628 1.00 95.88 78 LEU A C 1
ATOM 593 O O . LEU A 1 78 ? -26.519 -4.621 16.429 1.00 95.88 78 LEU A O 1
ATOM 597 N N . LEU A 1 79 ? -24.670 -5.897 16.581 1.00 97.19 79 LEU A N 1
ATOM 598 C CA . LEU A 1 79 ? -25.346 -7.179 16.348 1.00 97.19 79 LEU A CA 1
ATOM 599 C C . LEU A 1 79 ? -26.347 -7.504 17.461 1.00 97.19 79 LEU A C 1
ATOM 601 O O . LEU A 1 79 ? -27.458 -7.930 17.164 1.00 97.19 79 LEU A O 1
ATOM 605 N N . ASP A 1 80 ? -25.991 -7.248 18.719 1.00 95.81 80 ASP A N 1
ATOM 606 C CA . ASP A 1 80 ? -26.882 -7.454 19.864 1.00 95.81 80 ASP A CA 1
ATOM 607 C C . ASP A 1 80 ? -28.099 -6.512 19.814 1.00 95.81 80 ASP A C 1
ATOM 609 O O . ASP A 1 80 ? -29.191 -6.875 20.247 1.00 95.81 80 ASP A O 1
ATOM 613 N N . THR A 1 81 ? -27.932 -5.310 19.250 1.00 96.12 81 THR A N 1
ATOM 614 C CA . THR A 1 81 ? -29.000 -4.299 19.151 1.00 96.12 81 THR A CA 1
ATOM 615 C C . THR A 1 81 ? -29.912 -4.509 17.936 1.00 96.12 81 THR A C 1
ATOM 617 O 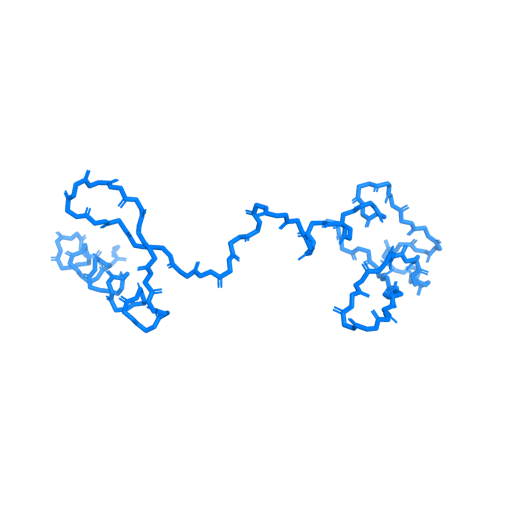O . THR A 1 81 ? -31.117 -4.268 18.021 1.00 96.12 81 THR A O 1
ATOM 620 N N . HIS A 1 82 ? -29.358 -4.922 16.793 1.00 95.44 82 HIS A N 1
ATOM 621 C CA . HIS A 1 82 ? -30.059 -4.918 15.501 1.00 95.44 82 HIS A CA 1
ATOM 622 C C . HIS A 1 82 ? -30.214 -6.301 14.851 1.00 95.44 82 HIS A C 1
ATOM 624 O O . HIS A 1 82 ? -30.925 -6.419 13.855 1.00 95.44 82 HIS A O 1
ATOM 630 N N . GLY A 1 83 ? -29.594 -7.345 15.405 1.00 88.06 83 GLY A N 1
ATOM 631 C CA . GLY A 1 83 ? -29.511 -8.663 14.780 1.00 88.06 83 GLY A CA 1
ATOM 632 C C . GLY A 1 83 ? -28.486 -8.717 13.641 1.00 88.06 83 GLY A C 1
ATOM 633 O O . GLY A 1 83 ? -27.933 -7.705 13.211 1.00 88.06 83 GLY A O 1
ATOM 634 N N . ALA A 1 84 ? -28.211 -9.925 13.147 1.00 84.69 84 ALA A N 1
ATOM 635 C CA . ALA A 1 84 ? -27.245 -10.160 12.066 1.00 84.69 84 ALA A CA 1
ATOM 636 C C . ALA A 1 84 ? -27.797 -9.875 10.651 1.00 84.69 84 ALA A C 1
ATOM 638 O O . ALA A 1 84 ? -27.058 -10.017 9.674 1.00 84.69 84 ALA A O 1
ATOM 639 N N . GLY A 1 85 ? -29.066 -9.463 10.554 1.00 64.25 85 GLY A N 1
ATOM 640 C CA . GLY A 1 85 ? -29.850 -9.394 9.318 1.00 64.25 85 GLY A CA 1
ATOM 641 C C . GLY A 1 85 ? -31.081 -10.282 9.383 1.00 64.25 85 GLY A C 1
ATOM 642 O O . GLY A 1 85 ? -30.947 -11.431 9.862 1.00 64.25 85 GLY A O 1
#